Protein AF-A0A979GTE6-F1 (afdb_monomer_lite)

Structure (mmCIF, N/CA/C/O backbone):
data_AF-A0A979GTE6-F1
#
_entry.id   AF-A0A979GTE6-F1
#
loop_
_atom_site.group_PDB
_atom_site.id
_atom_site.type_symbol
_atom_site.label_atom_id
_atom_site.label_alt_id
_atom_site.label_comp_id
_atom_site.label_asym_id
_atom_site.label_entity_id
_atom_site.label_seq_id
_atom_site.pdbx_PDB_ins_code
_atom_site.Cartn_x
_atom_site.Cartn_y
_atom_site.Cartn_z
_atom_site.occupancy
_atom_site.B_iso_or_equiv
_atom_site.auth_seq_id
_atom_site.auth_comp_id
_atom_site.auth_asym_id
_atom_site.auth_atom_id
_atom_site.pdbx_PDB_model_num
ATOM 1 N N . MET A 1 1 ? 15.189 -7.582 -19.653 1.00 84.50 1 MET A N 1
ATOM 2 C CA . MET A 1 1 ? 13.908 -6.924 -19.377 1.00 84.50 1 MET A CA 1
ATOM 3 C C . MET A 1 1 ? 13.232 -6.609 -20.687 1.00 84.50 1 MET A C 1
ATOM 5 O O . MET A 1 1 ? 13.590 -5.636 -21.344 1.00 84.50 1 MET A O 1
ATOM 9 N N . THR A 1 2 ? 12.343 -7.504 -21.091 1.00 93.44 2 THR A N 1
ATOM 10 C CA . THR A 1 2 ? 11.303 -7.280 -22.094 1.00 93.44 2 THR A CA 1
ATOM 11 C C . THR A 1 2 ? 10.135 -6.518 -21.460 1.00 93.44 2 THR A C 1
ATOM 13 O O . THR A 1 2 ? 10.145 -6.245 -20.260 1.00 93.44 2 THR A O 1
ATOM 16 N N . TRP A 1 3 ? 9.142 -6.157 -22.273 1.00 92.56 3 TRP A N 1
ATOM 17 C CA . TRP A 1 3 ? 7.900 -5.569 -21.773 1.00 92.56 3 TRP A CA 1
ATOM 18 C C . TRP A 1 3 ? 7.128 -6.560 -20.888 1.00 92.56 3 TRP A C 1
ATOM 20 O O . TRP A 1 3 ? 6.757 -6.215 -19.775 1.00 92.56 3 TRP A O 1
ATOM 30 N N . GLU A 1 4 ? 7.004 -7.814 -21.331 1.00 95.44 4 GLU A N 1
ATOM 31 C CA . GLU A 1 4 ? 6.332 -8.882 -20.575 1.00 95.44 4 GLU A CA 1
ATOM 32 C C . GLU A 1 4 ? 6.994 -9.136 -19.210 1.00 95.44 4 GLU A C 1
ATOM 34 O O . GLU A 1 4 ? 6.308 -9.313 -18.209 1.00 95.44 4 GLU A O 1
ATOM 39 N N . GLU A 1 5 ? 8.331 -9.103 -19.141 1.00 94.94 5 GLU A N 1
ATOM 40 C CA . GLU A 1 5 ? 9.067 -9.237 -17.874 1.00 94.94 5 GLU A CA 1
ATOM 41 C C . GLU A 1 5 ? 8.793 -8.060 -16.917 1.00 94.94 5 GLU A C 1
ATOM 43 O O . GLU A 1 5 ? 8.823 -8.242 -15.700 1.00 94.94 5 GLU A O 1
ATOM 48 N N . LEU A 1 6 ? 8.542 -6.855 -17.446 1.00 94.88 6 LEU A N 1
ATOM 49 C CA . LEU A 1 6 ? 8.201 -5.679 -16.642 1.00 94.88 6 LEU A CA 1
ATOM 50 C C . LEU A 1 6 ? 6.756 -5.753 -16.129 1.00 94.88 6 LEU A C 1
ATOM 52 O O . LEU A 1 6 ? 6.532 -5.503 -14.949 1.00 94.88 6 LEU A O 1
ATOM 56 N N . GLU A 1 7 ? 5.805 -6.148 -16.979 1.00 96.12 7 GLU A N 1
ATOM 57 C CA . GLU A 1 7 ? 4.404 -6.353 -16.583 1.00 96.12 7 GLU A CA 1
ATOM 58 C C . GLU A 1 7 ? 4.286 -7.421 -15.491 1.00 96.12 7 GLU A C 1
ATOM 60 O O . GLU A 1 7 ? 3.699 -7.168 -14.442 1.00 96.12 7 GLU A O 1
ATOM 65 N N . GLN A 1 8 ? 4.934 -8.578 -15.671 1.00 97.38 8 GLN A N 1
ATOM 66 C CA . GLN A 1 8 ? 4.938 -9.645 -14.663 1.00 97.38 8 GLN A CA 1
ATOM 67 C C . GLN A 1 8 ? 5.523 -9.183 -13.327 1.00 97.38 8 GLN A C 1
ATOM 69 O O . GLN A 1 8 ? 5.039 -9.577 -12.264 1.00 97.38 8 GLN A O 1
ATOM 74 N N . LYS A 1 9 ? 6.563 -8.343 -13.367 1.00 97.00 9 LYS A N 1
ATOM 75 C CA . LYS A 1 9 ? 7.138 -7.748 -12.162 1.00 97.00 9 LYS A CA 1
ATOM 76 C C . LYS A 1 9 ? 6.129 -6.823 -11.474 1.00 97.00 9 LYS A C 1
ATOM 78 O O . LYS A 1 9 ? 5.947 -6.940 -10.266 1.00 97.00 9 LYS A O 1
ATOM 83 N N . HIS A 1 10 ? 5.476 -5.932 -12.219 1.00 97.56 10 HIS A N 1
ATOM 84 C CA . HIS A 1 10 ? 4.501 -4.989 -11.658 1.00 97.56 10 HIS A CA 1
ATOM 85 C C . HIS A 1 10 ? 3.289 -5.704 -11.056 1.00 97.56 10 HIS A C 1
ATOM 87 O O . HIS A 1 10 ? 2.857 -5.354 -9.956 1.00 97.56 10 HIS A O 1
ATOM 93 N N . ASP A 1 11 ? 2.802 -6.754 -11.716 1.00 97.44 11 ASP A N 1
ATOM 94 C CA . ASP A 1 11 ? 1.731 -7.606 -11.199 1.00 97.44 11 ASP A CA 1
ATOM 95 C C . ASP A 1 11 ? 2.150 -8.329 -9.913 1.00 97.44 11 ASP A C 1
ATOM 97 O O . ASP A 1 11 ? 1.378 -8.403 -8.955 1.00 97.44 11 ASP A O 1
ATOM 101 N N . ALA A 1 12 ? 3.377 -8.856 -9.858 1.00 97.94 12 ALA A N 1
ATOM 102 C CA . ALA A 1 12 ? 3.898 -9.514 -8.664 1.00 97.94 12 ALA A CA 1
ATOM 103 C C . ALA A 1 12 ? 3.996 -8.545 -7.473 1.00 97.94 12 ALA A C 1
ATOM 105 O O . ALA A 1 12 ? 3.518 -8.870 -6.386 1.00 97.94 12 ALA A O 1
ATOM 106 N N . GLU A 1 13 ? 4.539 -7.343 -7.683 1.00 97.38 13 GLU A N 1
ATOM 107 C CA . GLU A 1 13 ? 4.633 -6.303 -6.649 1.00 97.38 13 GLU A CA 1
ATOM 108 C C . GLU A 1 13 ? 3.250 -5.850 -6.163 1.00 97.38 13 GLU A C 1
ATOM 110 O O . GLU A 1 13 ? 3.037 -5.652 -4.964 1.00 97.38 13 GLU A O 1
ATOM 115 N N . TRP A 1 14 ? 2.284 -5.714 -7.078 1.00 96.00 14 TRP A N 1
ATOM 116 C CA . TRP A 1 14 ? 0.915 -5.365 -6.710 1.00 96.00 14 TRP A CA 1
ATOM 117 C C . TRP A 1 14 ? 0.245 -6.475 -5.898 1.00 96.00 14 TRP A C 1
ATOM 119 O O . TRP A 1 14 ? -0.403 -6.200 -4.887 1.00 96.00 14 TRP A O 1
ATOM 129 N N . ASN A 1 15 ? 0.433 -7.735 -6.288 1.00 97.44 15 ASN A N 1
ATOM 130 C CA . ASN A 1 15 ? -0.082 -8.880 -5.541 1.00 97.44 15 ASN A CA 1
ATOM 131 C C . ASN A 1 15 ? 0.535 -8.978 -4.140 1.00 97.44 15 ASN A C 1
ATOM 133 O O . ASN A 1 15 ? -0.184 -9.237 -3.174 1.00 97.44 15 ASN A O 1
ATOM 137 N N . GLU A 1 16 ? 1.837 -8.727 -4.003 1.00 97.31 16 GLU A N 1
ATOM 138 C CA . GLU A 1 16 ? 2.507 -8.663 -2.701 1.00 97.31 16 GLU A CA 1
ATOM 139 C C . GLU A 1 16 ? 1.926 -7.538 -1.833 1.00 97.31 16 GLU A C 1
ATOM 141 O O . GLU A 1 16 ? 1.586 -7.759 -0.666 1.00 97.31 16 GLU A O 1
ATOM 146 N N . PHE A 1 17 ? 1.713 -6.353 -2.414 1.00 96.50 17 PHE A N 1
ATOM 147 C CA . PHE A 1 17 ? 1.040 -5.253 -1.728 1.00 96.50 17 PHE A CA 1
ATOM 148 C C . PHE A 1 17 ? -0.373 -5.639 -1.266 1.00 96.50 17 PHE A C 1
ATOM 150 O O . PHE A 1 17 ? -0.725 -5.372 -0.117 1.00 96.50 17 PHE A O 1
ATOM 157 N N . GLN A 1 18 ? -1.172 -6.306 -2.106 1.00 96.06 18 GLN A N 1
ATOM 158 C CA . GLN A 1 18 ? -2.522 -6.761 -1.746 1.00 96.06 18 GLN A CA 1
ATOM 159 C C . GLN A 1 18 ? -2.511 -7.780 -0.598 1.00 96.06 18 GLN A C 1
ATOM 161 O O . GLN A 1 18 ? -3.354 -7.714 0.298 1.00 96.06 18 GLN A O 1
ATOM 166 N N . GLN A 1 19 ? -1.546 -8.700 -0.578 1.00 96.69 19 GLN A N 1
ATOM 167 C CA . GLN A 1 19 ? -1.394 -9.647 0.530 1.00 96.69 19 GLN A CA 1
ATOM 168 C C . GLN A 1 19 ? -1.030 -8.925 1.831 1.00 96.69 19 GLN A C 1
ATOM 170 O O . GLN A 1 19 ? -1.668 -9.149 2.862 1.00 96.69 19 GLN A O 1
ATOM 175 N N . ALA A 1 20 ? -0.057 -8.013 1.782 1.00 95.38 20 ALA A N 1
ATOM 176 C CA . ALA A 1 20 ? 0.350 -7.221 2.939 1.00 95.38 20 ALA A CA 1
ATOM 177 C C . ALA A 1 20 ? -0.789 -6.317 3.449 1.00 95.38 20 ALA A C 1
ATOM 179 O O . ALA A 1 20 ? -0.999 -6.205 4.658 1.00 95.38 20 ALA A O 1
ATOM 180 N N . TYR A 1 21 ? -1.576 -5.739 2.538 1.00 95.94 21 TYR A N 1
ATOM 181 C CA . TYR A 1 21 ? -2.788 -4.982 2.843 1.00 95.94 21 TYR A CA 1
ATOM 182 C C . TYR A 1 21 ? -3.795 -5.823 3.634 1.00 95.94 21 TYR A C 1
ATOM 184 O O . TYR A 1 21 ? -4.236 -5.414 4.709 1.00 95.94 21 TYR A O 1
ATOM 192 N N . GLN A 1 22 ? -4.130 -7.017 3.137 1.00 95.56 22 GLN A N 1
ATOM 193 C CA . GLN A 1 22 ? -5.090 -7.911 3.790 1.00 95.56 22 GLN A CA 1
ATOM 194 C C . GLN A 1 22 ? -4.603 -8.364 5.168 1.00 95.56 22 GLN A C 1
ATOM 196 O O . GLN A 1 22 ? -5.379 -8.372 6.124 1.00 95.56 22 GLN A O 1
ATOM 201 N N . GLN A 1 23 ? -3.317 -8.700 5.291 1.00 96.25 23 GLN A N 1
ATOM 202 C CA . GLN A 1 23 ? -2.712 -9.068 6.572 1.00 96.25 23 GLN A CA 1
ATOM 203 C C . GLN A 1 23 ? -2.770 -7.911 7.572 1.00 96.25 23 GLN A C 1
ATOM 205 O O . GLN A 1 23 ? -3.196 -8.096 8.711 1.00 96.25 23 GLN A O 1
ATOM 210 N N . SER A 1 24 ? -2.401 -6.706 7.137 1.00 95.69 24 SER A N 1
ATOM 211 C CA . SER A 1 24 ? -2.433 -5.511 7.978 1.00 95.69 24 SER A CA 1
ATOM 212 C C . SER A 1 24 ? -3.857 -5.167 8.429 1.00 95.69 24 SER A C 1
ATOM 214 O O . SER A 1 24 ? -4.081 -4.865 9.602 1.00 95.69 24 SER A O 1
ATOM 216 N N . TRP A 1 25 ? -4.839 -5.289 7.532 1.00 95.06 25 TRP A N 1
ATOM 217 C CA . TRP A 1 25 ? -6.251 -5.111 7.868 1.00 95.06 25 TRP A CA 1
ATOM 218 C C . TRP A 1 25 ? -6.735 -6.136 8.899 1.00 95.06 25 TRP A C 1
ATOM 220 O O . TRP A 1 25 ? -7.409 -5.783 9.869 1.00 95.06 25 TRP A O 1
ATOM 230 N N . GLY A 1 26 ? -6.356 -7.404 8.716 1.00 95.81 26 GLY A N 1
ATOM 231 C CA . GLY A 1 26 ? -6.641 -8.475 9.665 1.00 95.81 26 GLY A CA 1
ATOM 232 C C . GLY A 1 26 ? -6.068 -8.184 11.051 1.00 95.81 26 GLY A C 1
ATOM 233 O O . GLY A 1 26 ? -6.779 -8.334 12.045 1.00 95.81 26 GLY A O 1
ATOM 234 N N . GLN A 1 27 ? -4.827 -7.693 11.119 1.00 95.69 27 GLN A N 1
ATOM 235 C CA . GLN A 1 27 ? -4.187 -7.313 12.378 1.00 95.69 27 GLN A CA 1
ATOM 236 C C . GLN A 1 27 ? -4.919 -6.156 13.065 1.00 95.69 27 GLN A C 1
ATOM 238 O O . GLN A 1 27 ? -5.234 -6.257 14.247 1.00 95.69 27 GLN A O 1
ATOM 243 N N . LEU A 1 28 ? -5.277 -5.095 12.333 1.00 95.44 28 LEU A N 1
ATOM 244 C CA . LEU A 1 28 ? -6.031 -3.969 12.894 1.00 95.44 28 LEU A CA 1
ATOM 245 C C . LEU A 1 28 ? -7.373 -4.425 13.489 1.00 95.44 28 LEU A C 1
ATOM 247 O O . LEU A 1 28 ? -7.771 -3.988 14.572 1.00 95.44 28 LEU A O 1
ATOM 251 N N . HIS A 1 29 ? -8.080 -5.316 12.790 1.00 93.94 29 HIS A N 1
ATOM 252 C CA . HIS A 1 29 ? -9.326 -5.894 13.284 1.00 93.94 29 HIS A CA 1
ATOM 253 C C . HIS A 1 29 ? -9.123 -6.771 14.517 1.00 93.94 29 HIS A C 1
ATOM 255 O O . HIS A 1 29 ? -9.931 -6.710 15.451 1.00 93.94 29 HIS A O 1
ATOM 261 N N . HIS A 1 30 ? -8.061 -7.574 14.524 1.00 95.19 30 HIS A N 1
ATOM 262 C CA . HIS A 1 30 ? -7.684 -8.391 15.666 1.00 95.19 30 HIS A CA 1
ATOM 263 C C . HIS A 1 30 ? -7.405 -7.510 16.890 1.00 95.19 30 HIS A C 1
ATOM 265 O O . HIS A 1 30 ? -8.075 -7.667 17.909 1.00 95.19 30 HIS A O 1
ATOM 271 N N . ASP A 1 31 ? -6.542 -6.503 16.754 1.00 92.06 31 ASP A N 1
ATOM 272 C CA . ASP A 1 31 ? -6.179 -5.571 17.826 1.00 92.06 31 ASP A CA 1
ATOM 273 C C . ASP A 1 31 ? -7.403 -4.826 18.366 1.00 92.06 31 ASP A C 1
ATOM 275 O O . ASP A 1 31 ? -7.615 -4.736 19.578 1.00 92.06 31 ASP A O 1
ATOM 279 N N . ARG A 1 32 ? -8.275 -4.345 17.470 1.00 92.19 32 ARG A N 1
ATOM 280 C CA . ARG A 1 32 ? -9.549 -3.725 17.857 1.00 92.19 32 ARG A CA 1
ATOM 281 C C . ARG A 1 32 ? -10.405 -4.681 18.686 1.00 92.19 32 ARG A C 1
ATOM 283 O O . ARG A 1 32 ? -10.990 -4.270 19.686 1.00 92.19 32 ARG A O 1
ATOM 290 N N . THR A 1 33 ? -10.494 -5.941 18.275 1.00 91.00 33 THR A N 1
ATOM 291 C CA . THR A 1 33 ? -11.279 -6.963 18.976 1.00 91.00 33 THR A CA 1
ATOM 292 C C . THR A 1 33 ? -10.695 -7.256 20.356 1.00 91.00 33 THR A C 1
ATOM 294 O O . THR A 1 33 ? -11.451 -7.304 21.324 1.00 91.00 33 THR A O 1
ATOM 297 N N . GLU A 1 34 ? -9.373 -7.383 20.477 1.00 90.94 34 GLU A N 1
ATOM 298 C CA . GLU A 1 34 ? -8.691 -7.589 21.761 1.00 90.94 34 GLU A CA 1
ATOM 299 C C . GLU A 1 34 ? -8.911 -6.422 22.728 1.00 90.94 34 GLU A C 1
ATOM 301 O O . GLU A 1 34 ? -9.247 -6.633 23.894 1.00 90.94 34 GLU A O 1
ATOM 306 N N . VAL A 1 35 ? -8.835 -5.179 22.245 1.00 88.69 35 VAL A N 1
ATOM 307 C CA . VAL A 1 35 ? -9.146 -4.005 23.073 1.00 88.69 35 VAL A CA 1
ATOM 308 C C . VAL A 1 35 ? -10.596 -4.046 23.559 1.00 88.69 35 VAL A C 1
ATOM 310 O O . VAL A 1 35 ? -10.865 -3.789 24.731 1.00 88.69 35 VAL A O 1
ATOM 313 N N . LEU A 1 36 ? -11.545 -4.398 22.689 1.00 87.12 36 LEU A N 1
ATOM 314 C CA . LEU A 1 36 ? -12.966 -4.447 23.044 1.00 87.12 36 LEU A CA 1
ATOM 315 C C . LEU A 1 36 ? -13.323 -5.629 23.965 1.00 87.12 36 LEU A C 1
ATOM 317 O O . LEU A 1 36 ? -14.255 -5.504 24.767 1.00 87.12 36 LEU A O 1
ATOM 321 N N . LYS A 1 37 ? -12.567 -6.736 23.925 1.00 87.56 37 LYS A N 1
ATOM 322 C CA . LYS A 1 37 ? -12.706 -7.872 24.859 1.00 87.56 37 LYS A CA 1
ATOM 323 C C . LYS A 1 37 ? -12.529 -7.453 26.314 1.00 87.56 37 LYS A C 1
ATOM 325 O O . LYS A 1 37 ? -13.284 -7.921 27.164 1.00 87.56 37 LYS A O 1
ATOM 330 N N . VAL A 1 38 ? -11.597 -6.540 26.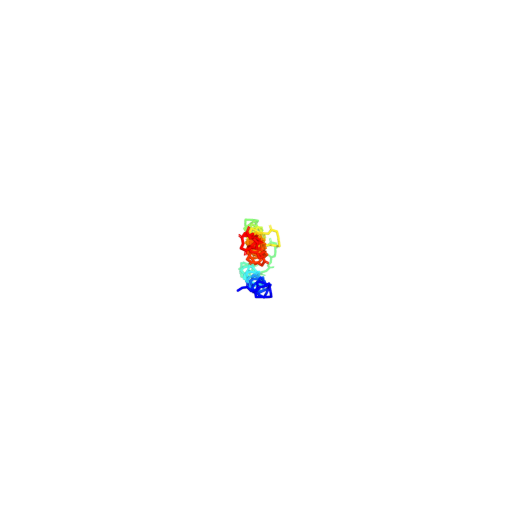598 1.00 86.12 38 VAL A N 1
ATOM 331 C CA . VAL A 1 38 ? -11.359 -6.005 27.955 1.00 86.12 38 VAL A CA 1
ATOM 332 C C . VAL A 1 38 ? -12.623 -5.360 28.536 1.00 86.12 38 VAL A C 1
ATOM 334 O O . VAL A 1 38 ? -12.853 -5.397 29.742 1.00 86.12 38 VAL A O 1
ATOM 337 N N . PHE A 1 39 ? -13.489 -4.828 27.674 1.00 83.88 39 PHE A N 1
ATOM 338 C CA . PHE A 1 39 ? -14.754 -4.200 28.055 1.00 83.88 39 PHE A CA 1
ATOM 339 C C . PHE A 1 39 ? -15.955 -5.151 27.934 1.00 83.88 39 PHE A C 1
ATOM 341 O O . PHE A 1 39 ? -17.099 -4.695 27.879 1.00 83.88 39 PHE A O 1
ATOM 348 N N . ALA A 1 40 ? -15.709 -6.467 27.874 1.00 80.00 40 ALA A N 1
ATOM 349 C CA . ALA A 1 40 ? -16.717 -7.507 27.656 1.00 80.00 40 ALA A CA 1
ATOM 350 C C . ALA A 1 40 ? -17.621 -7.223 26.441 1.00 80.00 40 ALA A C 1
ATOM 352 O O . ALA A 1 40 ? -18.808 -7.543 26.459 1.00 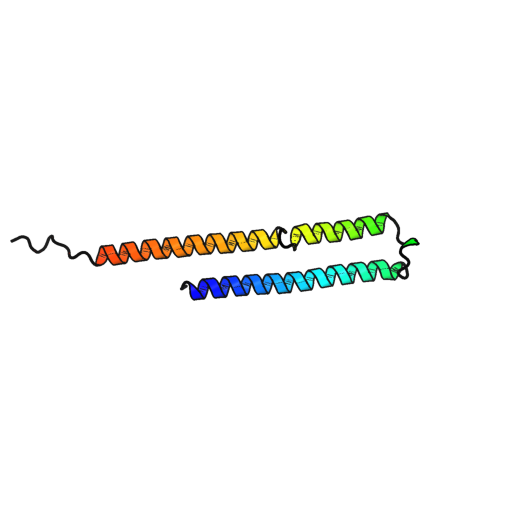80.00 40 ALA A O 1
ATOM 353 N N . TYR A 1 41 ? -17.071 -6.572 25.407 1.00 66.75 41 TYR A N 1
ATOM 354 C CA . TYR A 1 41 ? -17.789 -6.125 24.207 1.00 66.75 41 TYR A CA 1
ATOM 355 C C . TYR A 1 41 ? -18.990 -5.195 24.460 1.00 66.75 41 TYR A C 1
ATOM 357 O O . TYR A 1 41 ? -19.782 -4.947 23.552 1.00 66.75 41 TYR A O 1
ATOM 365 N N . MET A 1 42 ? -19.136 -4.641 25.667 1.00 66.94 42 MET A N 1
ATOM 366 C CA . MET A 1 42 ? -20.221 -3.717 25.987 1.00 66.94 42 MET A CA 1
ATOM 367 C C . MET A 1 42 ? -19.856 -2.322 25.479 1.00 66.94 42 MET A C 1
ATOM 369 O O . MET A 1 42 ? -19.137 -1.578 26.146 1.00 66.94 42 MET A O 1
ATOM 373 N N . THR A 1 43 ? -20.363 -1.952 24.303 1.00 62.03 43 THR A N 1
ATOM 374 C CA . THR A 1 43 ? -20.118 -0.653 23.647 1.00 62.03 43 THR A CA 1
ATOM 375 C C . THR A 1 43 ? -20.438 0.551 24.536 1.00 62.03 43 THR A C 1
ATOM 377 O O . THR A 1 43 ? -19.727 1.550 24.476 1.00 62.03 43 THR A O 1
ATOM 380 N N . GLU A 1 44 ? -21.432 0.446 25.421 1.00 66.50 44 GLU A N 1
ATOM 381 C CA . GLU A 1 44 ? -21.793 1.492 26.393 1.00 66.50 44 GLU A CA 1
ATOM 382 C C . GLU A 1 44 ? -20.746 1.702 27.502 1.00 66.50 44 GLU A C 1
ATOM 384 O O . GLU A 1 44 ? -20.708 2.761 28.127 1.00 66.50 44 GLU A O 1
ATOM 389 N N . LYS A 1 45 ? -19.876 0.712 27.742 1.00 72.94 45 LYS A N 1
ATOM 390 C CA . LYS A 1 45 ? -18.825 0.759 28.770 1.00 72.94 45 LYS A CA 1
ATOM 391 C C . LYS A 1 45 ? -17.453 1.128 28.219 1.00 72.94 45 LYS A C 1
ATOM 393 O O . LYS A 1 45 ? -16.535 1.340 29.009 1.00 72.94 45 LYS A O 1
ATOM 398 N N . VAL A 1 46 ? -17.296 1.211 26.897 1.00 83.75 46 VAL A N 1
ATOM 399 C CA . VAL A 1 46 ? -16.022 1.587 26.279 1.00 83.75 46 VAL A CA 1
ATOM 400 C C . VAL A 1 46 ? -15.793 3.087 26.493 1.00 83.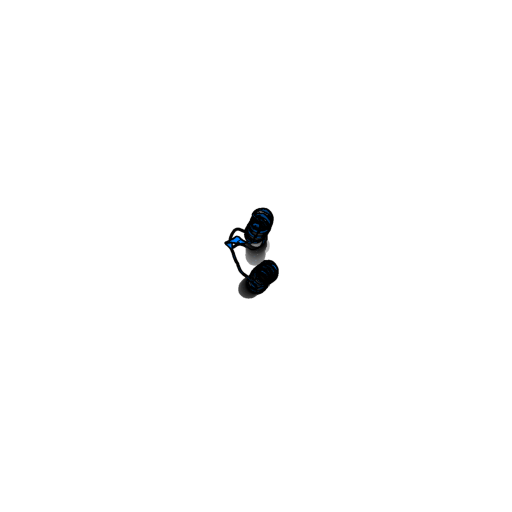75 46 VAL A C 1
ATOM 402 O O . VAL A 1 46 ? -16.579 3.907 26.006 1.00 83.75 46 VAL A O 1
ATOM 405 N N . PRO A 1 47 ? -14.720 3.494 27.197 1.00 89.75 47 PRO A N 1
ATOM 406 C CA . PRO A 1 47 ? -14.433 4.904 27.407 1.00 89.75 47 PRO A CA 1
ATOM 407 C C . PRO A 1 47 ? -14.270 5.645 26.078 1.00 89.75 47 PRO A C 1
ATOM 409 O O . PRO A 1 47 ? -13.654 5.146 25.134 1.00 89.75 47 PRO A O 1
ATOM 412 N N . ARG A 1 48 ? -14.748 6.893 26.012 1.00 89.88 48 ARG A N 1
ATOM 413 C CA . ARG A 1 48 ? -14.604 7.739 24.810 1.00 89.88 48 ARG A CA 1
ATOM 414 C C . ARG A 1 48 ? -13.149 7.880 24.352 1.00 89.88 48 ARG A C 1
ATOM 416 O O . ARG A 1 48 ? -12.900 7.996 23.157 1.00 89.88 48 ARG A O 1
ATOM 423 N N . SER A 1 49 ? -12.197 7.881 25.285 1.00 91.44 49 SER A N 1
ATOM 424 C CA . SER A 1 49 ? -10.762 7.901 24.983 1.00 91.44 49 SER A CA 1
ATOM 425 C C . SER A 1 49 ? -10.316 6.669 24.194 1.00 91.44 49 SER A C 1
ATOM 427 O O . SER A 1 49 ? -9.568 6.816 23.235 1.00 91.44 49 SER A O 1
ATOM 429 N N . VAL A 1 50 ? -10.819 5.482 24.540 1.00 90.62 50 VAL A N 1
ATOM 430 C CA . VAL A 1 50 ? -10.514 4.228 23.837 1.00 90.62 50 VAL A CA 1
ATOM 431 C C . VAL A 1 50 ? -11.094 4.250 22.427 1.00 90.62 50 VAL A C 1
ATOM 433 O O . VAL A 1 50 ? -10.368 3.982 21.475 1.00 90.62 50 VAL A O 1
ATOM 436 N N . ASN A 1 51 ? -12.354 4.670 22.263 1.00 89.31 51 ASN A N 1
ATOM 437 C CA . ASN A 1 51 ? -12.952 4.816 20.929 1.00 89.31 51 ASN A CA 1
ATOM 438 C C . ASN A 1 51 ? -12.151 5.783 20.043 1.00 89.31 51 ASN A C 1
ATOM 440 O O . ASN A 1 51 ? -11.864 5.462 18.897 1.00 89.31 51 ASN A O 1
ATOM 444 N N . ARG A 1 52 ? -11.688 6.918 20.587 1.00 93.62 52 ARG A N 1
ATOM 445 C CA . ARG A 1 52 ? -10.823 7.850 19.841 1.00 93.62 52 ARG A CA 1
ATOM 446 C C . ARG A 1 52 ? -9.506 7.217 19.393 1.00 93.62 52 ARG A C 1
ATOM 448 O O . ARG A 1 52 ? -9.039 7.531 18.303 1.00 93.62 52 ARG A O 1
ATOM 455 N N . ILE A 1 53 ? -8.900 6.367 20.222 1.00 93.12 53 ILE A N 1
ATOM 456 C CA . ILE A 1 53 ? -7.662 5.658 19.869 1.00 93.12 53 ILE A CA 1
ATOM 457 C C . ILE A 1 53 ? -7.931 4.662 18.737 1.00 93.12 53 ILE A C 1
ATOM 459 O O . ILE A 1 53 ? -7.186 4.654 17.763 1.00 93.12 53 ILE A O 1
ATOM 463 N N . LEU A 1 54 ? -9.010 3.880 18.830 1.00 92.69 54 LEU A N 1
ATOM 464 C CA . LEU A 1 54 ? -9.400 2.918 17.794 1.00 92.69 54 LEU A CA 1
ATOM 465 C C . LEU A 1 54 ? -9.716 3.608 16.459 1.00 92.69 54 LEU A C 1
ATOM 467 O O . LEU A 1 54 ? -9.268 3.155 15.408 1.00 92.69 54 LEU A O 1
ATOM 471 N N . ASP A 1 55 ? -10.433 4.731 16.499 1.00 94.50 55 ASP A N 1
ATOM 472 C CA . ASP A 1 55 ? -10.747 5.520 15.305 1.00 94.50 55 ASP A CA 1
ATOM 473 C C . ASP A 1 55 ? -9.489 6.144 14.693 1.00 94.50 55 ASP A C 1
ATOM 475 O O . ASP A 1 55 ? -9.347 6.194 13.471 1.00 94.50 55 ASP A O 1
ATOM 479 N N . LYS A 1 56 ? -8.553 6.614 15.529 1.00 96.19 56 LYS A N 1
ATOM 480 C CA . LYS A 1 56 ? -7.262 7.123 15.059 1.00 96.19 56 LYS A CA 1
ATOM 481 C C . LYS A 1 56 ? -6.442 6.011 14.408 1.00 96.19 56 LYS A C 1
ATOM 483 O O . LYS A 1 56 ? -5.957 6.219 13.307 1.00 96.19 56 LYS A O 1
ATOM 488 N N . ALA A 1 57 ? -6.346 4.838 15.032 1.00 94.50 57 ALA A N 1
ATOM 489 C CA . ALA A 1 57 ? -5.632 3.693 14.470 1.00 94.50 57 ALA A CA 1
ATOM 490 C C . ALA A 1 57 ? -6.188 3.299 13.093 1.00 94.50 57 ALA A C 1
ATOM 492 O O . ALA A 1 57 ? -5.425 3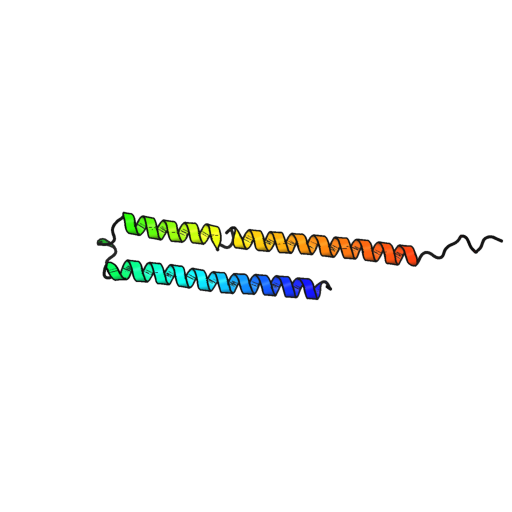.069 12.161 1.00 94.50 57 ALA A O 1
ATOM 493 N N . GLN A 1 58 ? -7.514 3.302 12.933 1.00 95.56 58 GLN A N 1
ATOM 494 C CA . GLN A 1 58 ? -8.144 3.041 11.640 1.00 95.56 58 GLN A CA 1
ATOM 495 C C . GLN A 1 58 ? -7.825 4.119 10.595 1.00 95.56 58 GLN A C 1
ATOM 497 O O . GLN A 1 58 ? -7.561 3.783 9.443 1.00 95.56 58 GLN A O 1
ATOM 502 N N . LYS A 1 59 ? -7.840 5.402 10.970 1.00 96.44 59 LYS A N 1
ATOM 503 C CA . LYS A 1 59 ? -7.481 6.501 10.058 1.00 96.44 59 LYS A CA 1
ATOM 504 C C . LYS A 1 59 ? -6.016 6.449 9.643 1.00 96.44 59 LYS A C 1
ATOM 506 O O . LYS A 1 59 ? -5.729 6.577 8.458 1.00 96.44 59 LYS A O 1
ATOM 511 N N . ASP A 1 60 ? -5.117 6.235 10.599 1.00 96.50 60 ASP A N 1
ATOM 512 C CA . ASP A 1 60 ? -3.682 6.101 10.347 1.00 96.50 60 ASP A CA 1
ATOM 513 C C . ASP A 1 60 ? -3.438 4.914 9.396 1.00 96.50 60 ASP A C 1
ATOM 515 O O . ASP A 1 60 ? -2.735 5.046 8.395 1.00 96.50 60 ASP A O 1
ATOM 519 N N . TRP A 1 61 ? -4.119 3.786 9.631 1.00 97.12 61 TRP A N 1
ATOM 520 C CA . TRP A 1 61 ? -4.074 2.629 8.741 1.00 97.12 61 TRP A CA 1
ATOM 521 C C . TRP A 1 61 ? -4.590 2.944 7.331 1.00 97.12 61 TRP A C 1
ATOM 523 O O . TRP A 1 61 ? -3.953 2.564 6.356 1.00 97.12 61 TRP A O 1
ATOM 533 N N . GLN A 1 62 ? -5.705 3.668 7.194 1.00 96.19 62 GLN A N 1
ATOM 534 C CA . GLN A 1 62 ? -6.231 4.074 5.884 1.00 96.19 62 GLN A CA 1
ATOM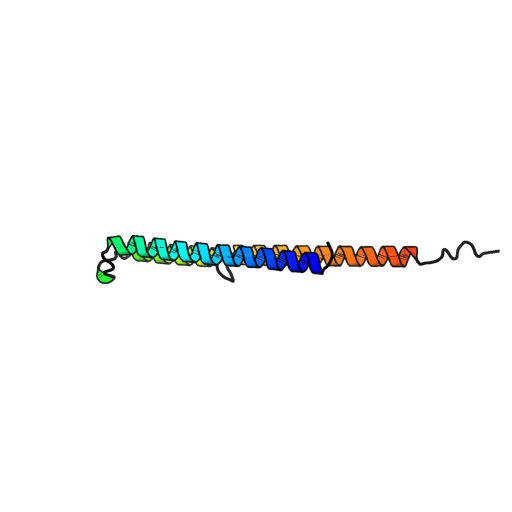 535 C C . GLN A 1 62 ? -5.264 4.992 5.127 1.00 96.19 62 GLN A C 1
ATOM 537 O O . GLN A 1 62 ? -5.099 4.825 3.923 1.00 96.19 62 GLN A O 1
ATOM 542 N N . GLN A 1 63 ? -4.607 5.928 5.817 1.00 97.19 63 GLN A N 1
ATOM 543 C CA . GLN A 1 63 ? -3.605 6.812 5.212 1.00 97.19 63 GLN A CA 1
ATOM 544 C C . GLN A 1 63 ? -2.359 6.055 4.752 1.00 97.19 63 GLN A C 1
ATOM 546 O O . GLN A 1 63 ? -1.703 6.468 3.799 1.00 97.19 63 GLN A O 1
ATOM 551 N N . GLU A 1 64 ? -2.014 4.958 5.422 1.00 96.62 64 GLU A N 1
ATOM 552 C CA . GLU A 1 64 ? -0.853 4.147 5.073 1.00 96.62 64 GLU A CA 1
ATOM 553 C C . GLU A 1 64 ? -1.147 3.098 4.003 1.00 96.62 64 GLU A C 1
ATOM 555 O O . GLU A 1 64 ? -0.456 3.032 2.985 1.00 96.62 64 GLU A O 1
ATOM 560 N N . TRP A 1 65 ? -2.166 2.283 4.243 1.00 95.19 65 TRP A N 1
ATOM 561 C CA . TRP A 1 65 ? -2.463 1.068 3.494 1.00 95.19 65 TRP A CA 1
ATOM 562 C C . TRP A 1 65 ? -3.633 1.212 2.530 1.00 95.19 65 TRP A C 1
ATOM 564 O O . TRP A 1 65 ? -3.789 0.360 1.663 1.00 95.19 65 TRP A O 1
ATOM 574 N N . GLY A 1 66 ? -4.465 2.248 2.657 1.00 90.81 66 GLY A N 1
ATOM 575 C CA . GLY A 1 66 ? -5.613 2.455 1.774 1.00 90.81 66 GLY A CA 1
ATOM 576 C C . GLY A 1 66 ? -5.245 2.470 0.284 1.00 90.81 66 GLY A C 1
ATOM 577 O O . GLY A 1 66 ? -4.084 2.619 -0.092 1.00 90.81 66 GLY A O 1
ATOM 578 N N . ILE A 1 67 ? -6.258 2.358 -0.580 1.00 84.94 67 ILE A N 1
ATOM 579 C CA . ILE A 1 67 ? -6.099 2.443 -2.050 1.00 84.94 67 ILE A CA 1
ATOM 580 C C . ILE A 1 67 ? -5.521 3.797 -2.500 1.00 84.94 67 ILE A C 1
ATOM 582 O O . ILE A 1 67 ? -4.855 3.865 -3.536 1.00 84.94 67 ILE A O 1
ATOM 586 N N . ASP A 1 68 ? -5.770 4.829 -1.692 1.00 89.69 68 ASP A N 1
ATOM 587 C CA . ASP A 1 68 ? -5.204 6.178 -1.798 1.00 89.69 68 ASP A CA 1
ATOM 588 C C . ASP A 1 68 ? -4.214 6.453 -0.647 1.00 89.69 68 ASP A C 1
ATOM 590 O O . ASP A 1 68 ? -3.939 7.590 -0.279 1.00 89.69 68 ASP A O 1
ATOM 594 N N . GLY A 1 69 ? -3.735 5.392 0.004 1.00 95.31 69 GLY A N 1
ATOM 595 C CA . GLY A 1 69 ? -2.728 5.464 1.051 1.00 95.31 69 GLY A CA 1
ATOM 596 C C . GLY A 1 69 ? -1.330 5.551 0.452 1.00 95.31 69 GLY A C 1
ATOM 597 O O . GLY A 1 69 ? -1.071 5.025 -0.638 1.00 95.31 69 GLY A O 1
ATOM 598 N N . TRP A 1 70 ? -0.399 6.158 1.187 1.00 97.00 70 TRP A N 1
ATOM 599 C CA . TRP A 1 70 ? 0.927 6.502 0.665 1.00 97.00 70 TRP A CA 1
ATOM 600 C C . TRP A 1 70 ? 1.733 5.289 0.174 1.00 97.00 70 TRP A C 1
ATOM 602 O O . TRP A 1 70 ? 2.572 5.432 -0.717 1.00 97.00 70 TRP A O 1
ATOM 612 N N . ARG A 1 71 ? 1.506 4.078 0.713 1.00 95.06 71 ARG A N 1
ATOM 613 C CA . ARG A 1 71 ? 2.180 2.858 0.226 1.00 95.06 71 ARG A CA 1
ATOM 614 C C . ARG A 1 71 ? 1.746 2.494 -1.190 1.00 95.06 71 ARG A C 1
ATOM 616 O O . ARG A 1 71 ? 2.590 2.137 -2.009 1.00 95.06 71 ARG A O 1
ATOM 623 N N . SER A 1 72 ? 0.447 2.594 -1.465 1.00 95.69 72 SER A N 1
ATOM 624 C CA . SER A 1 72 ? -0.116 2.292 -2.781 1.00 95.69 72 SER A CA 1
ATOM 625 C C . SER A 1 72 ? 0.310 3.330 -3.824 1.00 95.69 72 SER A C 1
ATOM 627 O O . SER A 1 72 ? 0.676 2.960 -4.937 1.00 95.69 72 SER A O 1
ATOM 629 N N . GLU A 1 73 ? 0.336 4.614 -3.450 1.00 96.56 73 GLU A N 1
ATOM 630 C CA . GLU A 1 73 ? 0.805 5.706 -4.309 1.00 96.56 73 GLU A CA 1
ATOM 631 C C . GLU A 1 73 ? 2.280 5.525 -4.657 1.00 96.56 73 GLU A C 1
ATOM 633 O O . GLU A 1 73 ? 2.649 5.514 -5.827 1.00 96.56 73 GLU A O 1
ATOM 638 N N . LYS A 1 74 ? 3.120 5.254 -3.652 1.00 96.69 74 LYS A N 1
ATOM 639 C CA . LYS A 1 74 ? 4.551 5.019 -3.859 1.00 96.69 74 LYS A CA 1
ATOM 640 C C . LYS A 1 74 ? 4.829 3.840 -4.795 1.00 96.69 74 LYS A C 1
ATOM 642 O O . LYS A 1 74 ? 5.794 3.891 -5.557 1.00 96.69 74 LYS A O 1
ATOM 647 N N . LEU A 1 75 ? 4.017 2.782 -4.731 1.00 96.56 75 LEU A N 1
ATOM 648 C CA . LEU A 1 75 ? 4.134 1.647 -5.645 1.00 96.56 75 LEU A CA 1
ATOM 649 C C . LEU A 1 75 ? 3.765 2.054 -7.079 1.00 96.56 75 LEU A C 1
ATOM 651 O O . LEU A 1 75 ? 4.553 1.816 -7.992 1.00 96.56 75 LEU A O 1
ATOM 655 N N . LYS A 1 76 ? 2.628 2.734 -7.268 1.00 95.50 76 LYS A N 1
ATOM 656 C CA . LYS A 1 76 ? 2.201 3.249 -8.581 1.00 95.50 76 LYS A CA 1
ATOM 657 C C . LYS A 1 76 ? 3.264 4.168 -9.196 1.00 95.50 76 LYS A C 1
ATOM 659 O O . LYS A 1 76 ? 3.635 3.980 -10.352 1.00 95.50 76 LYS A O 1
ATOM 664 N N . ASP A 1 77 ? 3.818 5.091 -8.411 1.00 97.06 77 ASP A N 1
ATOM 665 C CA . ASP A 1 77 ? 4.870 6.014 -8.851 1.00 97.06 77 ASP A CA 1
ATOM 666 C C . ASP A 1 77 ? 6.143 5.277 -9.288 1.00 97.06 77 ASP A C 1
ATOM 668 O O . ASP A 1 77 ? 6.776 5.626 -10.292 1.00 97.06 77 ASP A O 1
ATOM 672 N N . ALA A 1 78 ? 6.540 4.242 -8.540 1.00 96.62 78 ALA A N 1
ATOM 673 C CA . ALA A 1 78 ? 7.694 3.421 -8.884 1.00 96.62 78 ALA A CA 1
ATOM 674 C C . ALA A 1 78 ? 7.472 2.684 -10.215 1.00 96.62 78 ALA A C 1
ATOM 676 O O . ALA A 1 78 ? 8.332 2.741 -11.097 1.00 96.62 78 ALA A O 1
ATOM 677 N N . GLN A 1 79 ? 6.302 2.071 -10.391 1.00 97.31 79 GLN A N 1
ATOM 678 C CA . GLN A 1 79 ? 5.935 1.348 -11.610 1.00 97.31 79 GLN A CA 1
ATOM 679 C C . GLN A 1 79 ? 5.825 2.277 -12.826 1.00 97.31 79 GLN A C 1
ATOM 681 O O . GLN A 1 79 ? 6.336 1.963 -13.908 1.00 97.31 79 GLN A O 1
ATOM 686 N N . GLU A 1 80 ? 5.253 3.472 -12.655 1.00 97.00 80 GLU A N 1
ATOM 687 C CA . GLU A 1 80 ? 5.191 4.484 -13.710 1.00 97.00 80 GLU A CA 1
ATOM 688 C C . GLU A 1 80 ? 6.600 4.931 -14.130 1.00 97.00 80 GLU A C 1
ATOM 690 O O . GLU A 1 80 ? 6.911 5.039 -15.322 1.00 97.00 80 GLU A O 1
ATOM 695 N N . LYS A 1 81 ? 7.491 5.160 -13.158 1.00 97.44 81 LYS A N 1
ATOM 696 C CA . LYS A 1 81 ? 8.881 5.538 -13.426 1.00 97.44 81 LYS A CA 1
ATOM 697 C C . LYS A 1 81 ? 9.630 4.443 -14.185 1.00 97.44 81 LYS A C 1
ATOM 699 O O . LYS A 1 81 ? 10.351 4.751 -15.135 1.00 97.44 81 LYS A O 1
ATOM 704 N N . GLU A 1 82 ? 9.467 3.183 -13.796 1.00 95.81 82 GLU A N 1
ATOM 705 C CA . GLU A 1 82 ? 10.092 2.056 -14.492 1.00 95.81 82 GLU A CA 1
ATOM 706 C C . GLU A 1 82 ? 9.576 1.907 -15.923 1.00 95.81 82 GLU A C 1
ATOM 708 O O . GLU A 1 82 ? 10.376 1.752 -16.848 1.00 95.81 82 GLU A O 1
ATOM 713 N N . THR A 1 83 ? 8.267 2.065 -16.119 1.00 95.62 83 THR A N 1
ATOM 714 C CA . THR A 1 83 ? 7.630 2.079 -17.441 1.00 95.62 83 THR A CA 1
ATOM 715 C C . THR A 1 83 ? 8.225 3.167 -18.337 1.00 95.62 83 THR A C 1
ATOM 717 O O . THR A 1 83 ? 8.624 2.898 -19.473 1.00 95.62 83 THR A O 1
ATOM 720 N N . LYS A 1 84 ? 8.373 4.396 -17.823 1.00 95.69 84 LYS A N 1
ATOM 721 C CA . LYS A 1 84 ? 9.009 5.503 -18.561 1.00 95.69 84 LYS A CA 1
ATOM 722 C C . LYS A 1 84 ? 10.446 5.164 -18.965 1.00 95.69 84 LYS A C 1
ATOM 724 O O . LYS A 1 84 ? 10.810 5.333 -20.129 1.00 95.69 84 LYS A O 1
ATOM 729 N N . ILE A 1 85 ? 11.245 4.635 -18.035 1.00 95.00 85 ILE A N 1
ATOM 730 C CA . ILE A 1 85 ? 12.641 4.244 -18.292 1.00 95.00 85 ILE A CA 1
ATOM 731 C C . ILE A 1 85 ? 12.720 3.142 -19.357 1.00 95.00 85 ILE A C 1
ATOM 733 O O . ILE A 1 85 ? 13.590 3.192 -20.230 1.00 95.00 85 ILE A O 1
ATOM 737 N N . PHE A 1 86 ? 11.824 2.155 -19.307 1.00 95.25 86 PHE A N 1
ATOM 738 C CA . PHE A 1 86 ? 11.763 1.083 -20.297 1.00 95.25 86 PHE A CA 1
ATOM 739 C C . PHE A 1 86 ? 11.534 1.638 -21.708 1.00 95.25 86 PHE A C 1
ATOM 741 O O . PHE A 1 86 ? 12.324 1.369 -22.617 1.00 95.25 86 PHE A O 1
ATOM 748 N N . PHE A 1 87 ? 10.515 2.483 -21.888 1.00 93.56 87 PHE A N 1
ATOM 749 C CA . PHE A 1 87 ? 10.212 3.062 -23.197 1.00 93.56 87 PHE A CA 1
ATOM 750 C C . PHE A 1 87 ? 11.299 4.016 -23.701 1.00 93.56 87 PHE A C 1
ATOM 752 O O . PHE A 1 87 ? 11.574 4.049 -24.904 1.00 93.56 87 PHE A O 1
ATOM 759 N N . GLU A 1 88 ? 11.968 4.762 -22.818 1.00 94.00 88 GLU A N 1
ATOM 760 C CA . GLU A 1 88 ? 13.124 5.570 -23.213 1.00 94.00 88 GLU A CA 1
ATOM 761 C C . GLU A 1 88 ? 14.272 4.709 -23.747 1.00 94.00 88 GLU A C 1
ATOM 763 O O . GLU A 1 88 ? 14.843 5.032 -24.796 1.00 94.00 88 GLU A O 1
ATOM 768 N N . ARG A 1 89 ? 14.578 3.591 -23.078 1.00 91.75 89 ARG A N 1
ATOM 769 C CA . ARG A 1 89 ? 15.611 2.640 -23.516 1.00 91.75 89 ARG A CA 1
ATOM 770 C C . ARG A 1 89 ? 15.260 1.998 -24.852 1.00 91.75 89 ARG A C 1
ATOM 772 O O . ARG A 1 89 ? 16.106 1.970 -25.744 1.00 91.75 89 ARG A O 1
ATOM 779 N N . GLU A 1 90 ? 14.019 1.556 -25.028 1.00 90.38 90 GLU A N 1
ATOM 780 C CA . GLU A 1 90 ? 13.558 0.972 -26.291 1.00 90.38 90 GLU A CA 1
ATOM 781 C C . GLU A 1 90 ? 13.587 1.988 -27.441 1.00 90.38 90 GLU A C 1
ATOM 783 O O . GLU A 1 90 ? 14.035 1.675 -28.548 1.00 90.38 90 GLU A O 1
ATOM 788 N N . ARG A 1 91 ? 13.213 3.248 -27.182 1.00 90.12 91 ARG A N 1
ATOM 789 C CA . ARG A 1 91 ? 13.333 4.329 -28.171 1.00 90.12 91 ARG A CA 1
ATOM 790 C C . ARG A 1 91 ? 14.786 4.552 -28.597 1.00 90.12 91 ARG A C 1
ATOM 792 O O . ARG A 1 91 ? 15.047 4.726 -29.788 1.00 90.12 91 ARG A O 1
ATOM 799 N N . ILE A 1 92 ? 15.726 4.567 -27.650 1.00 88.75 92 ILE A N 1
ATOM 800 C CA . ILE A 1 92 ? 17.162 4.719 -27.937 1.00 88.75 92 ILE A CA 1
ATOM 801 C C . ILE A 1 92 ? 17.673 3.521 -28.740 1.00 88.75 92 ILE A C 1
ATOM 803 O O . ILE A 1 92 ? 18.325 3.714 -29.765 1.00 88.75 92 ILE A O 1
ATOM 807 N N . ARG A 1 93 ? 17.324 2.298 -28.329 1.00 86.50 93 ARG A N 1
ATOM 808 C CA . ARG A 1 93 ? 17.709 1.063 -29.018 1.00 86.50 93 ARG A CA 1
ATOM 809 C C . ARG A 1 93 ? 17.271 1.077 -30.481 1.00 86.50 93 ARG A C 1
ATOM 811 O O . ARG A 1 93 ? 18.105 0.878 -31.357 1.00 86.50 93 ARG A O 1
ATOM 818 N N . ARG A 1 94 ? 16.006 1.419 -30.756 1.00 82.81 94 ARG A N 1
ATOM 819 C CA . ARG A 1 94 ? 15.491 1.553 -32.132 1.00 82.81 94 ARG A CA 1
ATOM 820 C C . ARG A 1 94 ? 16.258 2.598 -32.943 1.00 82.81 94 ARG A C 1
ATOM 822 O O . ARG A 1 94 ? 16.568 2.350 -34.102 1.00 82.81 94 ARG A O 1
ATOM 829 N N . ARG A 1 95 ? 16.600 3.751 -32.349 1.00 80.38 95 ARG A N 1
ATOM 830 C CA . ARG A 1 95 ? 17.398 4.791 -33.029 1.00 80.38 95 ARG A CA 1
ATOM 831 C C . ARG A 1 95 ? 18.804 4.308 -33.388 1.00 80.38 95 ARG A C 1
ATOM 833 O O . ARG A 1 95 ? 19.275 4.636 -34.471 1.00 80.38 95 ARG A O 1
ATOM 840 N N . ILE A 1 96 ? 19.454 3.539 -32.513 1.00 77.88 96 ILE A N 1
ATOM 841 C CA . ILE A 1 96 ? 20.780 2.961 -32.777 1.00 77.88 96 ILE A CA 1
ATOM 842 C C . ILE A 1 96 ? 20.694 1.925 -33.901 1.00 77.88 96 ILE A C 1
ATOM 844 O O . ILE A 1 96 ? 21.479 1.996 -34.840 1.00 77.88 96 ILE A O 1
ATOM 848 N N . THR A 1 97 ? 19.713 1.020 -33.858 1.00 74.25 97 THR A N 1
ATOM 849 C CA . THR A 1 97 ? 19.509 0.010 -34.909 1.00 74.25 97 THR A CA 1
ATOM 850 C C . THR A 1 97 ? 19.259 0.656 -36.276 1.00 74.25 97 THR A C 1
ATOM 852 O O . THR A 1 97 ? 19.951 0.338 -37.233 1.00 74.25 97 THR A O 1
ATOM 855 N N . ILE A 1 98 ? 18.369 1.654 -36.356 1.00 65.50 98 ILE A N 1
ATOM 856 C CA . ILE A 1 98 ? 18.093 2.384 -37.609 1.00 65.50 98 ILE A CA 1
ATOM 857 C C . ILE A 1 98 ? 19.315 3.197 -38.084 1.00 65.50 98 ILE A C 1
ATOM 859 O O . ILE A 1 98 ? 19.504 3.395 -39.282 1.00 65.50 98 ILE A O 1
ATOM 863 N N . GLY A 1 99 ? 20.145 3.695 -37.162 1.00 60.06 99 GLY A N 1
ATOM 864 C CA . GLY A 1 99 ? 21.372 4.429 -37.485 1.00 60.06 99 GLY A CA 1
ATOM 865 C C . GLY A 1 99 ? 22.501 3.547 -38.027 1.00 60.06 99 GLY A C 1
ATOM 866 O O . GLY A 1 99 ? 23.295 4.028 -38.830 1.00 60.06 99 GLY A O 1
ATOM 867 N N . LEU A 1 100 ? 22.549 2.275 -37.620 1.00 56.69 100 LEU A N 1
ATOM 868 C CA .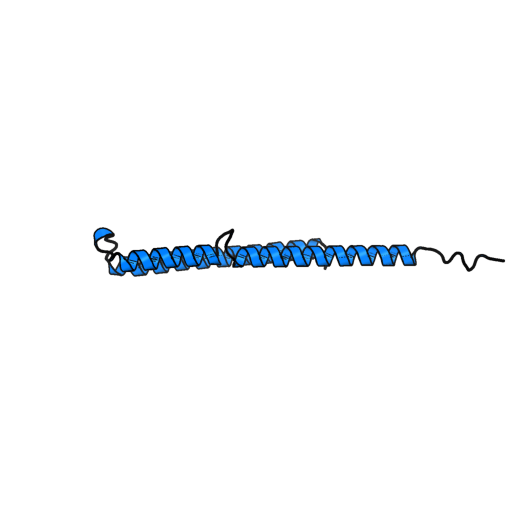 LEU A 1 100 ? 23.501 1.273 -38.113 1.00 56.69 100 LEU A CA 1
ATOM 869 C C . LEU A 1 100 ? 23.091 0.685 -39.475 1.00 56.69 100 LEU A C 1
ATOM 871 O O . LEU A 1 100 ? 23.962 0.286 -40.240 1.00 56.69 100 LEU A O 1
ATOM 875 N N . ASP A 1 101 ? 21.794 0.691 -39.801 1.00 51.41 101 ASP A N 1
ATOM 876 C CA . ASP A 1 101 ? 21.250 0.199 -41.079 1.00 51.41 101 ASP A CA 1
ATOM 877 C C . ASP A 1 101 ? 21.322 1.214 -42.232 1.00 51.41 101 ASP A C 1
ATOM 879 O O . ASP A 1 101 ? 20.920 0.902 -43.354 1.00 51.41 101 ASP A O 1
ATOM 883 N N . LYS A 1 102 ? 21.837 2.431 -42.012 1.00 53.19 102 LYS A N 1
ATOM 884 C CA . LYS A 1 102 ? 22.150 3.330 -43.130 1.00 53.19 102 LYS A CA 1
ATOM 885 C C . LYS A 1 102 ? 23.465 2.875 -43.766 1.00 53.19 102 LYS A C 1
ATOM 887 O O . LYS A 1 102 ? 24.507 3.023 -43.125 1.00 53.19 102 LYS A O 1
ATOM 892 N N . PRO A 1 103 ? 23.466 2.367 -45.016 1.00 50.53 103 PRO A N 1
ATOM 893 C CA . PRO A 1 103 ? 24.711 2.107 -45.715 1.00 50.53 103 PRO A CA 1
ATOM 894 C C . PRO A 1 103 ? 25.464 3.429 -45.811 1.00 50.53 103 PRO A C 1
ATOM 896 O O . PRO A 1 103 ? 24.885 4.462 -46.150 1.00 50.53 103 PRO A O 1
ATOM 899 N N . ASN A 1 104 ? 26.751 3.402 -45.493 1.00 53.06 104 ASN A N 1
ATOM 900 C CA . ASN A 1 104 ? 27.624 4.549 -45.654 1.00 53.06 104 ASN A CA 1
ATOM 901 C C . ASN A 1 104 ? 27.689 4.871 -47.163 1.00 53.06 104 ASN A C 1
ATOM 903 O O . ASN A 1 104 ? 28.456 4.264 -47.904 1.00 53.06 104 ASN A O 1
ATOM 907 N N . GLU A 1 105 ? 26.868 5.806 -47.651 1.00 53.16 105 GLU A N 1
ATOM 908 C CA . GLU A 1 105 ? 26.861 6.255 -49.059 1.00 53.16 105 GLU A CA 1
ATOM 909 C C . GLU A 1 105 ? 28.164 6.972 -49.466 1.00 53.16 105 GLU A C 1
ATOM 911 O O . GLU A 1 105 ? 28.302 7.430 -50.596 1.00 53.16 105 GLU A O 1
ATOM 916 N N . ARG A 1 106 ? 29.154 7.048 -48.568 1.00 53.66 106 ARG A N 1
ATOM 917 C CA . ARG A 1 106 ? 30.467 7.648 -48.825 1.00 53.66 106 ARG A CA 1
ATOM 918 C C . ARG A 1 106 ? 31.488 6.724 -49.501 1.00 53.66 106 ARG A C 1
ATOM 920 O O . ARG A 1 106 ? 32.501 7.243 -49.943 1.00 53.66 106 ARG A O 1
ATOM 927 N N . ASP A 1 107 ? 31.205 5.429 -49.665 1.00 53.41 107 ASP A N 1
ATOM 928 C CA . ASP A 1 107 ? 32.086 4.474 -50.379 1.00 53.41 107 ASP A CA 1
ATOM 929 C C . ASP A 1 107 ? 31.598 4.107 -51.800 1.00 53.41 107 ASP A C 1
ATOM 931 O O . ASP A 1 107 ? 32.093 3.168 -52.420 1.00 53.41 107 ASP A O 1
ATOM 935 N N . ARG A 1 108 ? 30.622 4.844 -52.357 1.00 50.59 108 ARG A N 1
ATOM 936 C CA . ARG A 1 108 ? 30.212 4.729 -53.777 1.00 50.59 108 ARG A CA 1
ATOM 937 C C . ARG A 1 108 ? 30.457 6.009 -54.583 1.00 50.59 108 ARG A C 1
ATOM 939 O O . ARG A 1 108 ? 29.738 6.282 -55.540 1.00 50.59 108 ARG A O 1
ATOM 946 N N . GLY A 1 109 ? 31.447 6.800 -54.184 1.00 47.59 109 GLY A N 1
ATOM 947 C CA . GLY A 1 109 ? 31.972 7.899 -54.989 1.00 47.59 109 GLY A CA 1
ATOM 948 C C . GLY A 1 109 ? 33.243 7.444 -55.692 1.00 47.59 109 GLY A C 1
ATOM 949 O O . GLY A 1 109 ? 34.266 7.288 -55.033 1.00 47.59 109 GLY A O 1
ATOM 950 N N . GLN A 1 110 ? 33.122 7.179 -56.993 1.00 39.69 110 GLN A N 1
ATOM 951 C CA . GLN A 1 110 ? 34.232 7.085 -57.945 1.00 39.69 110 GLN A CA 1
ATOM 952 C C . GLN A 1 110 ? 35.076 8.363 -57.962 1.00 39.69 110 GLN A C 1
ATOM 954 O O . GLN A 1 110 ? 34.501 9.446 -57.704 1.00 39.69 110 GLN A O 1
#

Radius of gyration: 26.8 Å; chains: 1; bounding box: 56×18×87 Å

Secondary structure (DSSP, 8-state):
--HHHHHHHHHHHHHHHHHHHHHHHHHHHHHHHHHHHTTTT-GGGS-HHHHHHHHHHHHHHHHHHSTTSHHHHHHHHHHHHHHHHHHHHHHHHHHHHHHHSS--GGG---

pLDDT: mean 87.15, std 14.5, range [39.69, 97.94]

Sequence (110 aa):
MTWEELEQKHDAEWNEFQQAYQQSWGQLHHDRTEVLKVFAYMTEKVPRSVNRILDKAQKDWQQEWGIDGWRSEKLKDAQEKETKIFFERERIRRRITIGLDKPNERDRGQ

Organism: Chitinophaga pinensis (strain ATCC 43595 / DSM 2588 / LMG 13176 / NBRC 15968 / NCIMB 11800 / UQM 2034) (NCBI:txid485918)

Foldseek 3Di:
DDPVVLVVVLVVVVVVLVVVLVVVVVVLVVVLVVLCVVVVVPPVSQDPVNVVVNVVSVVVSCCDNNCVHPVVVVSVVVSVVVVVVVVVVVVVVVVVVVVVPPPPPVVPDD